Protein AF-A0A523EII5-F1 (afdb_monomer)

Radius of gyration: 17.33 Å; Cα contacts (8 Å, |Δi|>4): 220; chains: 1; bounding box: 35×45×47 Å

Solvent-accessible surface area (backbone atoms only — not comparable to full-atom values): 9148 Å² total; per-residue (Å²): 135,82,84,78,85,51,76,56,83,79,86,85,79,90,80,89,83,83,86,86,86,92,75,97,69,89,74,74,74,78,76,78,75,75,83,75,69,91,89,68,58,39,41,38,54,48,78,38,59,40,43,47,56,41,78,89,35,90,86,61,24,44,53,29,74,70,14,46,54,50,12,45,48,53,30,61,73,46,64,85,56,76,72,73,46,38,38,20,32,79,47,46,22,19,46,55,29,42,43,48,36,28,63,77,66,74,47,72,70,48,69,44,78,52,65,66,60,46,48,50,57,62,70,67,50,56,70,57,35,23,35,38,36,24,37,39,90,73,49,41,59,51,49,39,43,74,68,73,47,84,131

Secondary structure (DSSP, 8-state):
-------B------------------------PPPPPTT--PPEEEEEE---B-SS-SSS--B-HHHHHHHHHHHHHTTTS---EEEE-SSHHHHHHHHHHHHHHT--EEE---HHHHHHHHHTSPTT-EEEEEE-TTHHHHHHHHTT---

Nearest PDB structures (foldseek):
  4ij6-assembly1_B  TM=8.678E-01  e=2.709E-07  Hydrogenobacter thermophilus TK-6
  5ggc-assembly1_A  TM=8.233E-01  e=5.315E-06  Mycolicibacterium smegmatis MC2 155
  4pza-assembly1_A  TM=8.013E-01  e=2.777E-05  Mycobacterium tuberculosis H37Rv
  6s2q-assembly2_C  TM=8.462E-01  e=1.190E-04  Mycobacterium tuberculosis H37Rv
  4pz9-assembly1_A  TM=7.800E-01  e=6.562E-05  Mycobacterium tuberculosis H37Rv

Mean predicted aligned error: 11.26 Å

Foldseek 3Di:
DDQDEDEDDDDDDDDDDDDDDDDDDDDDPPDPDDPDDPPRQYEYEAEAEFFAFDPPDVPFTAHDPVSLVQLLVVLVVCVVPPADAAEEAPGRRQCSSCVNNCVSNVHDYHHDHDLVVVLVVSVPDDRNHYYYYYYHPVSSQVSQVSSPHHD

Structure (mmCIF, N/CA/C/O backbone):
data_AF-A0A523EII5-F1
#
_entry.id   AF-A0A523EII5-F1
#
loop_
_atom_site.group_PDB
_atom_site.id
_atom_site.type_symbol
_atom_site.label_atom_id
_atom_site.label_alt_id
_atom_site.label_comp_id
_atom_site.label_asym_id
_atom_site.label_entity_id
_atom_site.label_seq_id
_atom_site.pdbx_PDB_ins_code
_atom_site.Cartn_x
_atom_site.Cartn_y
_atom_site.Cartn_z
_atom_site.occupancy
_atom_site.B_iso_or_equiv
_atom_site.auth_seq_id
_atom_site.auth_comp_id
_atom_site.auth_asym_id
_atom_site.auth_atom_id
_atom_site.pdbx_PDB_model_num
ATOM 1 N N . MET A 1 1 ? -9.433 13.102 24.936 1.00 33.16 1 MET A N 1
ATOM 2 C CA . MET A 1 1 ? -9.020 11.682 24.984 1.00 33.16 1 MET A CA 1
ATOM 3 C C . MET A 1 1 ? -8.215 11.432 23.720 1.00 33.16 1 MET A C 1
ATOM 5 O O . MET A 1 1 ? -8.784 11.549 22.647 1.00 33.16 1 MET A O 1
ATOM 9 N N . LEU A 1 2 ? -6.896 11.257 23.825 1.00 27.28 2 LEU A N 1
ATOM 10 C CA . LEU A 1 2 ? -6.026 11.023 22.665 1.00 27.28 2 LEU A CA 1
ATOM 11 C C . LEU A 1 2 ? -6.133 9.542 22.263 1.00 27.28 2 LEU A C 1
ATOM 13 O O . LEU A 1 2 ? -6.004 8.694 23.151 1.00 27.28 2 LEU A O 1
ATOM 17 N N . PRO A 1 3 ? -6.406 9.208 20.990 1.00 31.42 3 PRO A N 1
ATOM 18 C CA . PRO A 1 3 ? -6.447 7.820 20.551 1.00 31.42 3 PRO A CA 1
ATOM 19 C C . PRO A 1 3 ? -5.061 7.185 20.718 1.00 31.42 3 PRO A C 1
ATOM 21 O O . PRO A 1 3 ? -4.037 7.766 20.362 1.00 31.42 3 PRO A O 1
ATOM 24 N N . VAL A 1 4 ? -5.023 5.997 21.321 1.00 38.12 4 VAL A N 1
ATOM 25 C CA . VAL A 1 4 ? -3.792 5.231 21.536 1.00 38.12 4 VAL A CA 1
ATOM 26 C C . VAL A 1 4 ? -3.421 4.556 20.214 1.00 38.12 4 VAL A C 1
ATOM 28 O O . VAL A 1 4 ? -4.027 3.559 19.829 1.00 38.12 4 VAL A O 1
ATOM 31 N N . PHE A 1 5 ? -2.428 5.098 19.512 1.00 38.00 5 PHE A N 1
ATOM 32 C CA . PHE A 1 5 ? -1.887 4.509 18.288 1.00 38.00 5 PHE A CA 1
ATOM 33 C C . PHE A 1 5 ? -0.998 3.309 18.639 1.00 38.00 5 PHE A C 1
ATOM 35 O O . PHE A 1 5 ? 0.034 3.457 19.291 1.00 38.00 5 PHE A O 1
ATOM 42 N N . ARG A 1 6 ? -1.387 2.098 18.225 1.00 41.88 6 ARG A N 1
ATOM 43 C CA . ARG A 1 6 ? -0.510 0.915 18.252 1.00 41.88 6 ARG A CA 1
ATOM 44 C C . ARG A 1 6 ? -0.376 0.395 16.827 1.00 41.88 6 ARG A C 1
ATOM 46 O O . ARG A 1 6 ? -1.302 -0.224 16.315 1.00 41.88 6 ARG A O 1
ATOM 53 N N . VAL A 1 7 ? 0.765 0.666 16.200 1.00 40.03 7 VAL A N 1
ATOM 54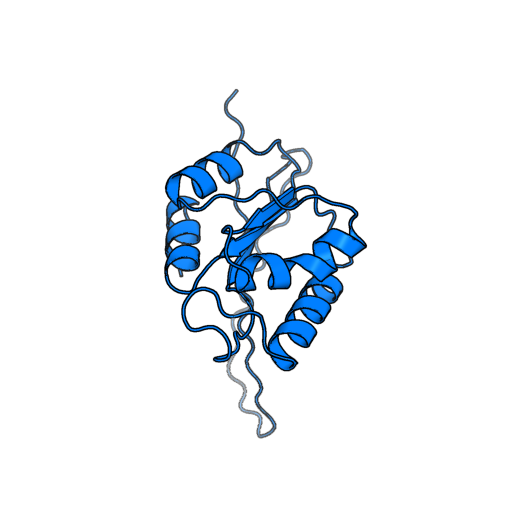 C CA . VAL A 1 7 ? 1.112 0.173 14.862 1.00 40.03 7 VAL A CA 1
ATOM 55 C C . VAL A 1 7 ? 1.623 -1.262 15.007 1.00 40.03 7 VAL A C 1
ATOM 57 O O . VAL A 1 7 ? 2.639 -1.498 15.660 1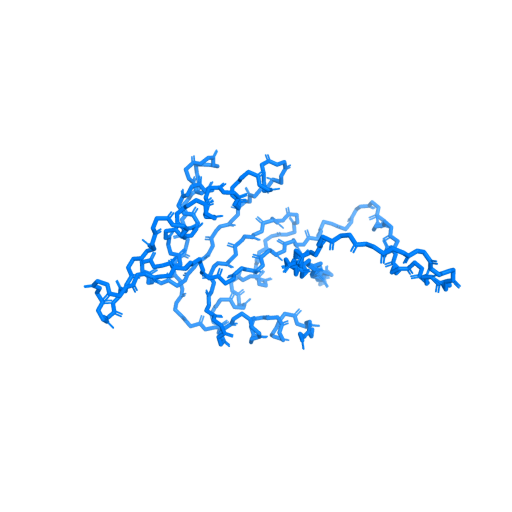.00 40.03 7 VAL A O 1
ATOM 60 N N . ARG A 1 8 ? 0.908 -2.246 14.448 1.00 44.81 8 ARG A N 1
ATOM 61 C CA . ARG A 1 8 ? 1.395 -3.636 14.364 1.00 44.81 8 ARG A CA 1
ATOM 62 C C . ARG A 1 8 ? 2.189 -3.794 13.070 1.00 44.81 8 ARG A C 1
ATOM 64 O O . ARG A 1 8 ? 1.656 -3.544 11.995 1.00 44.81 8 ARG A O 1
ATOM 71 N N . PHE A 1 9 ? 3.450 -4.201 13.188 1.00 37.31 9 PHE A N 1
ATOM 72 C CA . PHE A 1 9 ? 4.364 -4.366 12.063 1.00 37.31 9 PHE A CA 1
ATOM 73 C C . PHE A 1 9 ? 4.519 -5.854 11.724 1.00 37.31 9 PHE A C 1
ATOM 75 O O . PHE A 1 9 ? 4.937 -6.635 12.577 1.00 37.31 9 PHE A O 1
ATOM 82 N N . ALA A 1 10 ? 4.177 -6.259 10.499 1.00 37.31 10 ALA A N 1
ATOM 83 C CA . ALA A 1 10 ? 4.427 -7.608 9.988 1.00 37.31 10 ALA A CA 1
ATOM 84 C C . ALA A 1 10 ? 5.457 -7.528 8.852 1.00 37.31 10 ALA A C 1
ATOM 86 O O . ALA A 1 10 ? 5.123 -7.214 7.710 1.00 37.31 10 ALA A O 1
ATOM 87 N N . LEU A 1 11 ? 6.729 -7.782 9.175 1.00 30.58 11 LEU A N 1
ATOM 88 C CA . LEU A 1 11 ? 7.817 -7.846 8.200 1.00 30.58 11 LEU A CA 1
ATOM 89 C C . LEU A 1 11 ? 7.854 -9.261 7.589 1.00 30.58 11 LEU A C 1
ATOM 91 O O . LEU A 1 11 ? 8.328 -10.207 8.215 1.00 30.58 11 LEU A O 1
ATOM 95 N N . LEU A 1 12 ? 7.327 -9.424 6.374 1.00 37.03 12 LEU A N 1
ATOM 96 C CA . LEU A 1 12 ? 7.325 -10.705 5.654 1.00 37.03 12 LEU A CA 1
ATOM 97 C C . LEU A 1 12 ? 8.634 -10.878 4.864 1.00 37.03 12 LEU A C 1
ATOM 99 O O . LEU A 1 12 ? 8.758 -10.452 3.716 1.00 37.03 12 LEU A O 1
ATOM 103 N N . LEU A 1 13 ? 9.629 -11.507 5.494 1.00 35.62 13 LEU A N 1
ATOM 104 C CA . LEU A 1 13 ? 10.844 -12.001 4.836 1.00 35.62 13 LEU A CA 1
ATOM 105 C C . LEU A 1 13 ? 10.550 -13.340 4.146 1.00 35.62 13 LEU A C 1
ATOM 107 O O . LEU A 1 13 ? 10.258 -14.340 4.798 1.00 35.62 13 LEU A O 1
ATOM 111 N N . ALA A 1 14 ? 10.653 -13.372 2.818 1.00 38.66 14 ALA A N 1
ATOM 112 C CA . ALA A 1 14 ? 10.630 -14.608 2.047 1.00 38.66 14 ALA A CA 1
ATOM 113 C C . ALA A 1 14 ? 12.023 -15.256 2.074 1.00 38.66 14 ALA A C 1
ATOM 115 O O . ALA A 1 14 ? 12.947 -14.758 1.433 1.00 38.66 14 ALA A O 1
ATOM 116 N N . ALA A 1 15 ? 12.171 -16.373 2.788 1.00 35.91 15 ALA A N 1
ATOM 117 C CA . ALA A 1 15 ? 13.361 -17.215 2.720 1.00 35.91 15 ALA A CA 1
ATOM 118 C C . ALA A 1 15 ? 12.973 -18.626 2.261 1.00 35.91 15 ALA A C 1
ATOM 120 O O . ALA A 1 15 ? 12.277 -19.364 2.952 1.00 35.91 15 ALA A O 1
ATOM 121 N N . LEU A 1 16 ? 13.422 -18.968 1.054 1.00 51.22 16 LEU A N 1
ATOM 122 C CA . LEU A 1 16 ? 13.398 -20.307 0.482 1.00 51.22 16 LEU A CA 1
ATOM 123 C C . LEU A 1 16 ? 14.702 -21.010 0.880 1.00 51.22 16 LEU A C 1
ATOM 125 O O . LEU A 1 16 ? 15.760 -20.595 0.411 1.00 51.22 16 LEU A O 1
ATOM 129 N N . THR A 1 17 ? 14.648 -22.085 1.666 1.00 36.53 17 THR A N 1
ATOM 130 C CA . THR A 1 17 ? 15.760 -23.048 1.759 1.00 36.53 17 THR A CA 1
ATOM 131 C C . THR A 1 17 ? 15.249 -24.484 1.867 1.00 36.53 17 THR A C 1
ATOM 133 O O . THR A 1 17 ? 14.346 -24.803 2.637 1.00 36.53 17 THR A O 1
ATOM 136 N N . LEU A 1 18 ? 15.838 -25.349 1.038 1.00 42.25 18 LEU A N 1
ATOM 137 C CA . LEU A 1 18 ? 15.606 -26.787 0.973 1.00 42.25 18 LEU A CA 1
ATOM 138 C C . LEU A 1 18 ? 16.668 -27.507 1.827 1.00 42.25 18 LEU A C 1
ATOM 140 O O . LEU A 1 18 ? 17.856 -27.305 1.608 1.00 42.25 18 LEU A O 1
ATOM 144 N N . ALA A 1 19 ? 16.188 -28.366 2.732 1.00 41.12 19 ALA A N 1
ATOM 145 C CA . ALA A 1 19 ? 16.801 -29.568 3.316 1.00 41.12 19 ALA A CA 1
ATOM 146 C C . ALA A 1 19 ? 18.168 -29.508 4.046 1.00 41.12 19 ALA A C 1
ATOM 148 O O . ALA A 1 19 ? 19.211 -29.266 3.451 1.00 41.12 19 ALA A O 1
ATOM 149 N N . GLY A 1 20 ? 18.161 -30.008 5.294 1.00 39.16 20 GLY A N 1
ATOM 150 C CA . GLY A 1 20 ? 19.200 -30.940 5.754 1.00 39.16 20 GLY A CA 1
ATOM 151 C C . GLY A 1 20 ? 19.794 -30.716 7.148 1.00 39.16 20 GLY A C 1
ATOM 152 O O . GLY A 1 20 ? 20.631 -29.848 7.336 1.00 39.16 20 GLY A O 1
ATOM 153 N N . THR A 1 21 ? 19.483 -31.654 8.051 1.00 38.81 21 THR A N 1
ATOM 154 C CA . THR A 1 21 ? 20.173 -32.028 9.307 1.00 38.81 21 THR A CA 1
ATOM 155 C C . THR A 1 21 ? 19.887 -31.225 10.583 1.00 38.81 21 THR A C 1
ATOM 157 O O . THR A 1 21 ? 20.088 -30.022 10.690 1.00 38.81 21 THR A O 1
ATOM 160 N N . ALA A 1 22 ? 19.391 -31.975 11.570 1.00 46.16 22 ALA A N 1
ATOM 161 C CA . ALA A 1 22 ? 19.024 -31.544 12.904 1.00 46.16 22 ALA A CA 1
ATOM 162 C C . ALA A 1 22 ? 20.261 -31.360 13.790 1.00 46.16 22 ALA A C 1
ATOM 164 O O . ALA A 1 22 ? 21.015 -32.310 13.988 1.00 46.16 22 ALA A O 1
ATOM 165 N N . LEU A 1 23 ? 20.395 -30.185 14.403 1.00 42.25 23 LEU A N 1
ATOM 166 C CA . LEU A 1 23 ? 21.080 -30.021 15.681 1.00 42.25 23 LEU A CA 1
ATOM 167 C C . LEU A 1 23 ? 20.204 -29.154 16.589 1.00 42.25 23 LEU A C 1
ATOM 169 O O . LEU A 1 23 ? 19.823 -28.038 16.248 1.00 42.25 23 LEU A O 1
ATOM 173 N N . SER A 1 24 ? 19.869 -29.730 17.739 1.00 50.31 24 SER A N 1
ATOM 174 C CA . SER A 1 24 ? 19.112 -29.123 18.824 1.00 50.31 24 SER A CA 1
ATOM 175 C C . SER A 1 24 ? 19.843 -27.892 19.364 1.00 50.31 24 SER A C 1
ATOM 177 O O . SER A 1 24 ? 20.846 -28.015 20.062 1.00 50.31 24 SER A O 1
ATOM 179 N N . GLY A 1 25 ? 19.311 -26.711 19.067 1.00 37.59 25 GLY A N 1
ATOM 180 C CA . GLY A 1 25 ? 19.620 -25.451 19.733 1.00 37.59 25 GLY A CA 1
ATOM 181 C C . GLY A 1 25 ? 18.298 -24.749 20.004 1.00 37.59 25 GLY A C 1
ATOM 182 O O . GLY A 1 25 ? 17.505 -24.565 19.085 1.00 37.59 25 GLY A O 1
ATOM 183 N N . ALA A 1 26 ? 18.022 -24.441 21.270 1.00 41.81 26 ALA A N 1
ATOM 184 C CA . ALA A 1 26 ? 16.782 -23.822 21.711 1.00 41.81 26 ALA A CA 1
ATOM 185 C C . ALA A 1 26 ? 16.521 -22.514 20.943 1.00 41.81 26 ALA A C 1
ATOM 187 O O . ALA A 1 26 ? 17.149 -21.489 21.201 1.00 41.81 26 ALA A O 1
ATOM 188 N N . VAL A 1 27 ? 15.583 -22.561 19.997 1.00 40.78 27 VAL A N 1
ATOM 189 C CA . VAL A 1 27 ? 14.970 -21.369 19.418 1.00 40.78 27 VAL A CA 1
ATOM 190 C C . VAL A 1 27 ? 14.109 -20.773 20.523 1.00 40.78 27 VAL A C 1
ATOM 192 O O . VAL A 1 27 ? 13.080 -21.337 20.894 1.00 40.78 27 VAL A O 1
ATOM 195 N N . ALA A 1 28 ? 14.566 -19.660 21.094 1.00 39.47 28 ALA A N 1
ATOM 196 C CA . ALA A 1 28 ? 13.709 -18.809 21.903 1.00 39.47 28 ALA A CA 1
ATOM 197 C C . ALA A 1 28 ? 12.464 -18.478 21.060 1.00 39.47 28 ALA A C 1
ATOM 199 O O . ALA A 1 28 ? 12.631 -18.065 19.908 1.00 39.47 28 ALA A O 1
ATOM 200 N N . PRO A 1 29 ? 11.235 -18.685 21.566 1.00 42.38 29 PRO A N 1
ATOM 201 C CA . PRO A 1 29 ? 10.056 -18.298 20.815 1.0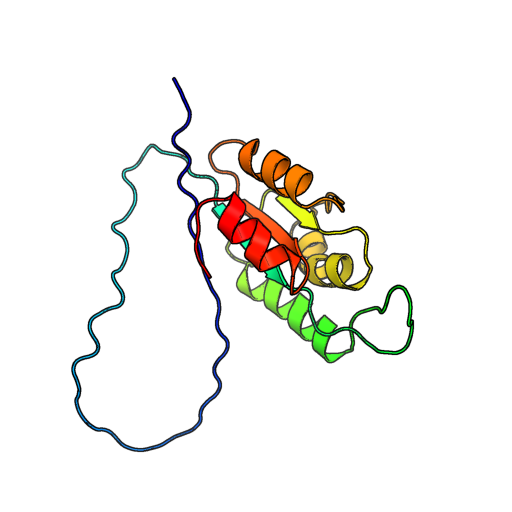0 42.38 29 PRO A CA 1
ATOM 202 C C . PRO A 1 29 ? 10.159 -16.795 20.566 1.00 42.38 29 PRO A C 1
ATOM 204 O O . PRO A 1 29 ? 10.300 -16.014 21.509 1.00 42.38 29 PRO A O 1
ATOM 207 N N . ALA A 1 30 ? 10.150 -16.399 19.291 1.00 47.00 30 ALA A N 1
ATOM 208 C CA . ALA A 1 30 ? 9.909 -15.018 18.913 1.00 47.00 30 ALA A CA 1
ATOM 209 C C . ALA A 1 30 ? 8.653 -14.588 19.673 1.00 47.00 30 ALA A C 1
ATOM 211 O O . ALA A 1 30 ? 7.607 -15.212 19.514 1.00 47.00 30 ALA A O 1
ATOM 212 N N . GLY A 1 31 ? 8.808 -13.637 20.596 1.00 36.09 31 GLY A N 1
ATOM 213 C CA . GLY A 1 31 ? 7.777 -13.296 21.564 1.00 36.09 31 GLY A CA 1
ATOM 214 C C . GLY A 1 31 ? 6.467 -12.990 20.857 1.00 36.09 31 GLY A C 1
ATOM 215 O O . GLY A 1 31 ? 6.340 -11.960 20.198 1.00 36.09 31 GLY A O 1
ATOM 216 N N . GLU A 1 32 ? 5.502 -13.893 21.000 1.00 41.56 32 GLU A N 1
ATOM 217 C CA . GLU A 1 32 ? 4.113 -13.634 20.670 1.00 41.56 32 GLU A CA 1
ATOM 218 C C . GLU A 1 32 ? 3.690 -12.447 21.542 1.00 41.56 32 GLU A C 1
ATOM 220 O O . GLU A 1 32 ? 3.592 -12.551 22.769 1.00 41.56 32 GLU A O 1
ATOM 225 N N . LEU A 1 33 ? 3.539 -11.272 20.929 1.00 44.16 33 LEU A N 1
ATOM 226 C CA . LEU A 1 33 ? 3.028 -10.101 21.629 1.00 44.16 33 LEU A CA 1
ATOM 227 C C . LEU A 1 33 ? 1.650 -10.465 22.204 1.00 44.16 33 LEU A C 1
ATOM 229 O O . LEU A 1 33 ? 0.810 -10.981 21.462 1.00 44.16 33 LEU A O 1
ATOM 233 N N . PRO A 1 34 ? 1.403 -10.203 23.500 1.00 45.06 34 PRO A N 1
ATOM 234 C CA . PRO A 1 34 ? 0.171 -10.609 24.157 1.00 45.06 34 PRO A CA 1
ATOM 235 C C . PRO A 1 34 ? -1.052 -10.065 23.406 1.00 45.06 34 PRO A C 1
ATOM 237 O O . PRO A 1 34 ? -0.995 -8.948 22.870 1.00 45.06 34 PRO A O 1
ATOM 240 N N . PRO A 1 35 ? -2.163 -10.825 23.364 1.00 51.06 35 PRO A N 1
ATOM 241 C CA . PRO A 1 35 ? -3.393 -10.361 22.743 1.00 51.06 35 PRO A CA 1
ATOM 242 C C . PRO A 1 35 ? -3.802 -9.023 23.365 1.00 51.06 35 PRO A C 1
ATOM 244 O O . PRO A 1 35 ? -3.789 -8.852 24.586 1.00 51.06 35 PRO A O 1
ATOM 247 N N . ALA A 1 36 ? -4.112 -8.047 22.510 1.00 50.91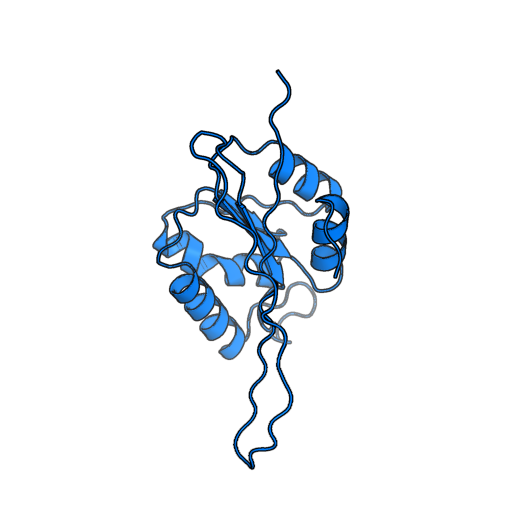 36 ALA A N 1
ATOM 248 C CA . ALA A 1 36 ? -4.553 -6.739 22.963 1.00 50.91 36 ALA A CA 1
ATOM 249 C C . ALA A 1 36 ? -5.853 -6.882 23.782 1.00 50.91 36 ALA A C 1
ATOM 251 O O . ALA A 1 36 ? -6.706 -7.699 23.424 1.00 50.91 36 ALA A O 1
ATOM 252 N N . PRO A 1 37 ? -6.018 -6.111 24.872 1.00 47.22 37 PRO A N 1
ATOM 253 C CA . PRO A 1 37 ? -7.251 -6.128 25.646 1.00 47.22 37 PRO A CA 1
ATOM 254 C C . PRO A 1 37 ? -8.445 -5.694 24.772 1.00 47.22 37 PRO A C 1
ATOM 256 O O . PRO A 1 37 ? -8.291 -4.821 23.912 1.00 47.22 37 PRO A O 1
ATOM 259 N N . PRO A 1 38 ? -9.639 -6.279 24.971 1.00 46.75 38 PRO A N 1
ATOM 260 C CA . PRO A 1 38 ? -10.828 -5.911 24.209 1.00 46.75 38 PRO A CA 1
ATOM 261 C C . PRO A 1 38 ? -11.207 -4.446 24.474 1.00 46.75 38 PRO A C 1
ATOM 263 O O . PRO A 1 38 ? -11.286 -4.023 25.626 1.00 46.75 38 PRO A O 1
ATOM 266 N N . GLY A 1 39 ? -11.443 -3.673 23.406 1.00 55.09 39 GLY A N 1
ATOM 267 C CA . GLY A 1 39 ? -11.914 -2.282 23.481 1.00 55.09 39 GLY A CA 1
ATOM 268 C C . GLY A 1 39 ? -10.926 -1.197 23.030 1.00 55.09 39 GLY A C 1
ATOM 269 O O . GLY A 1 39 ? -11.280 -0.022 23.063 1.00 55.09 39 GLY A O 1
ATOM 270 N N . THR A 1 40 ? -9.717 -1.548 22.576 1.00 56.34 40 THR A N 1
ATOM 271 C CA . THR A 1 40 ? -8.817 -0.608 21.881 1.00 56.34 40 THR A CA 1
ATOM 272 C C . THR A 1 40 ? -8.760 -0.956 20.398 1.00 56.34 40 THR A C 1
ATOM 274 O O . THR A 1 40 ? -7.959 -1.791 19.983 1.00 56.34 40 THR A O 1
ATOM 277 N N . GLU A 1 41 ? -9.635 -0.353 19.601 1.00 75.31 41 GLU A N 1
ATOM 278 C CA . GLU A 1 41 ? -9.614 -0.476 18.141 1.00 75.31 41 GLU A CA 1
ATOM 279 C C . GLU A 1 41 ? -8.295 0.128 17.613 1.00 75.31 41 GLU A C 1
ATOM 281 O O . GLU A 1 41 ? -8.095 1.341 17.627 1.00 75.31 41 GLU A O 1
ATOM 286 N N . THR A 1 42 ? -7.343 -0.715 17.210 1.00 88.31 42 THR A N 1
ATOM 287 C CA . THR A 1 42 ? -6.045 -0.282 16.667 1.00 88.31 42 THR A CA 1
ATOM 288 C C . THR A 1 42 ? -6.119 -0.107 15.154 1.00 88.31 42 THR A C 1
ATOM 290 O O . THR A 1 42 ? -6.873 -0.815 14.491 1.00 88.31 42 THR A O 1
ATOM 293 N N . VAL A 1 43 ? -5.296 0.779 14.591 1.00 94.31 43 VAL A N 1
ATOM 294 C CA . VAL A 1 43 ? -5.076 0.842 13.139 1.00 94.31 43 VAL A CA 1
ATOM 295 C C . VAL A 1 43 ? -3.996 -0.170 12.752 1.00 94.31 43 VAL A C 1
ATOM 297 O O . VAL A 1 43 ? -2.900 -0.161 13.313 1.00 94.31 43 VAL A O 1
ATOM 300 N N . THR A 1 44 ? -4.294 -1.040 11.788 1.00 96.06 44 THR A N 1
ATOM 301 C CA . THR A 1 44 ? -3.334 -2.005 11.228 1.00 96.06 44 THR A CA 1
ATOM 302 C C . THR A 1 44 ? -2.853 -1.513 9.868 1.00 96.06 44 THR A C 1
ATOM 304 O O . THR A 1 44 ? -3.664 -1.150 9.019 1.00 96.06 44 THR A O 1
ATOM 307 N N . ILE A 1 45 ? -1.538 -1.495 9.642 1.00 97.62 45 ILE A N 1
ATOM 308 C CA . ILE A 1 45 ? -0.942 -0.982 8.403 1.00 97.62 45 ILE A CA 1
ATOM 309 C C . ILE 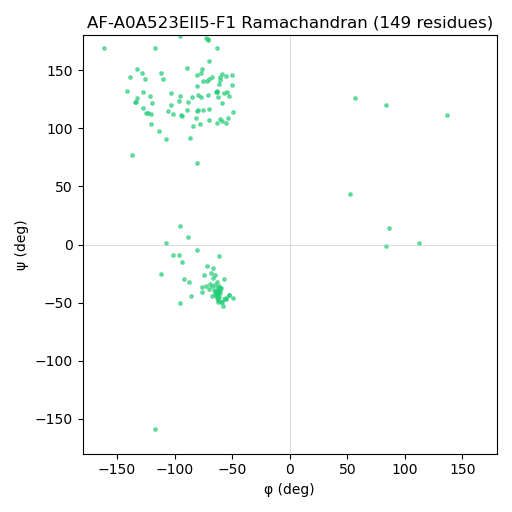A 1 45 ? -0.002 -2.038 7.821 1.00 97.62 45 ILE A C 1
ATOM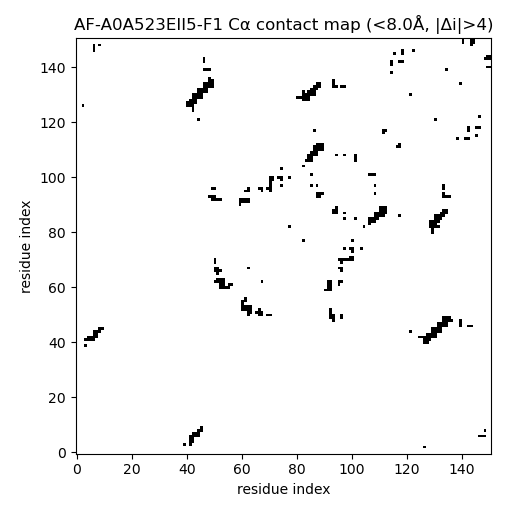 311 O O . ILE A 1 45 ? 1.017 -2.376 8.418 1.00 97.62 45 ILE A O 1
ATOM 315 N N . PHE A 1 46 ? -0.318 -2.517 6.622 1.00 98.06 46 PHE A N 1
ATOM 316 C CA . PHE A 1 46 ? 0.556 -3.364 5.820 1.00 98.06 46 PHE A CA 1
ATOM 317 C C . PHE A 1 46 ? 1.360 -2.494 4.854 1.00 98.06 46 PHE A C 1
ATOM 319 O O . PHE A 1 46 ? 0.818 -1.942 3.896 1.00 98.06 46 PHE A O 1
ATOM 326 N N . LEU A 1 47 ? 2.666 -2.377 5.085 1.00 98.00 47 LEU A N 1
ATOM 327 C CA . LEU A 1 47 ? 3.571 -1.696 4.164 1.00 98.00 47 LEU A C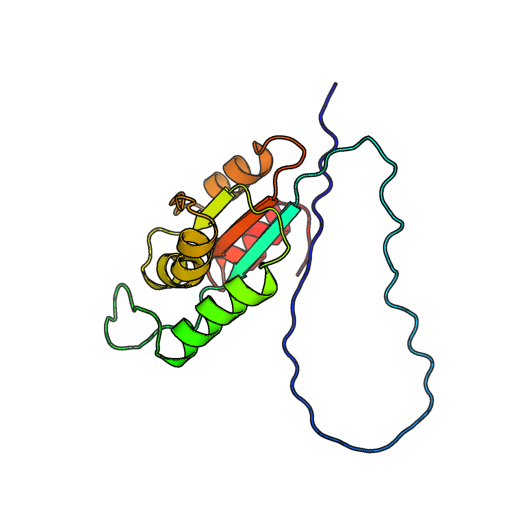A 1
ATOM 328 C C . LEU A 1 47 ? 4.233 -2.717 3.246 1.00 98.00 47 LEU A C 1
ATOM 330 O O . LEU A 1 47 ? 4.894 -3.646 3.708 1.00 98.00 47 LEU A O 1
ATOM 334 N N . VAL A 1 48 ? 4.082 -2.531 1.938 1.00 97.69 48 VAL A N 1
ATOM 335 C CA . VAL A 1 48 ? 4.682 -3.409 0.933 1.00 97.69 48 VAL A CA 1
ATOM 336 C C . VAL A 1 48 ? 5.519 -2.603 -0.044 1.00 97.69 48 VAL A C 1
ATOM 338 O O . VAL A 1 48 ? 5.166 -1.499 -0.455 1.00 97.69 48 VAL A O 1
ATOM 341 N N . ARG A 1 49 ? 6.647 -3.165 -0.465 1.00 97.56 49 ARG A N 1
ATOM 342 C CA . ARG A 1 49 ? 7.364 -2.662 -1.637 1.00 97.56 49 ARG A CA 1
ATOM 343 C C . ARG A 1 49 ? 6.635 -3.132 -2.898 1.00 97.56 49 ARG A C 1
ATOM 345 O O . ARG A 1 49 ? 6.104 -4.239 -2.923 1.00 97.56 49 ARG A O 1
ATOM 352 N N . HIS A 1 50 ? 6.659 -2.324 -3.958 1.00 97.88 50 HIS A N 1
ATOM 353 C CA . HIS A 1 50 ? 6.174 -2.746 -5.272 1.00 97.88 50 HIS A CA 1
ATOM 354 C C . HIS A 1 50 ? 6.779 -4.094 -5.716 1.00 97.88 50 HIS A C 1
ATOM 356 O O . HIS A 1 50 ? 7.960 -4.373 -5.483 1.00 97.88 50 HIS A O 1
ATOM 362 N N . ALA A 1 51 ? 5.994 -4.885 -6.442 1.00 97.56 51 ALA A N 1
ATOM 363 C CA . ALA A 1 51 ? 6.464 -6.104 -7.085 1.00 97.56 51 ALA A CA 1
ATOM 364 C C . ALA A 1 51 ? 7.387 -5.802 -8.287 1.00 97.56 51 ALA A C 1
ATOM 366 O O . ALA A 1 51 ? 7.652 -4.659 -8.661 1.00 97.56 51 ALA A O 1
ATOM 367 N N . GLU A 1 52 ? 7.929 -6.834 -8.908 1.00 97.81 52 GLU A N 1
ATOM 368 C CA . GLU A 1 52 ? 9.074 -6.763 -9.808 1.00 97.81 52 GLU A CA 1
ATOM 369 C C . GLU A 1 52 ? 8.680 -6.065 -11.095 1.00 97.81 52 GLU A C 1
ATOM 371 O O . GLU A 1 52 ? 7.851 -6.551 -11.869 1.00 97.81 52 GLU A O 1
ATOM 376 N N . LYS A 1 53 ? 9.327 -4.926 -11.322 1.00 95.81 53 LYS A N 1
ATOM 377 C CA . LYS A 1 53 ? 9.114 -4.060 -12.474 1.00 95.81 53 LYS A CA 1
ATOM 378 C C . LYS A 1 53 ? 9.861 -4.571 -13.706 1.00 95.81 53 LYS A C 1
ATOM 380 O O . LYS A 1 53 ? 10.961 -5.114 -13.595 1.00 95.81 53 LYS A O 1
ATOM 385 N N . SER A 1 54 ? 9.269 -4.359 -14.871 1.00 95.19 54 SER A N 1
ATOM 386 C CA . SER A 1 54 ? 9.886 -4.597 -16.169 1.00 95.19 54 SER A CA 1
ATOM 387 C C . SER A 1 54 ? 10.958 -3.543 -16.480 1.00 95.19 54 SER A C 1
ATOM 389 O O . SER A 1 54 ? 11.205 -2.610 -15.703 1.00 95.19 54 SER A O 1
ATOM 391 N N . LYS A 1 55 ? 11.618 -3.709 -17.626 1.00 93.19 55 LYS A N 1
ATOM 392 C CA . LYS A 1 55 ? 12.540 -2.733 -18.222 1.00 93.19 55 LYS A CA 1
ATOM 393 C C . LYS A 1 55 ? 11.955 -2.052 -19.469 1.00 93.19 55 LYS A C 1
ATOM 395 O O . LYS A 1 55 ? 12.634 -1.217 -20.049 1.00 93.19 55 LYS A O 1
ATOM 400 N N . ASP A 1 56 ? 10.715 -2.381 -19.840 1.00 87.50 56 ASP A N 1
ATOM 401 C CA . ASP A 1 56 ? 10.076 -1.937 -21.093 1.00 87.50 56 ASP A CA 1
ATOM 402 C C . ASP A 1 56 ? 9.816 -0.423 -21.152 1.00 87.50 56 ASP A C 1
ATOM 404 O O . ASP A 1 56 ? 9.809 0.161 -22.230 1.00 87.50 56 ASP A O 1
ATOM 408 N N . ASP A 1 57 ? 9.612 0.221 -19.998 1.00 89.38 57 ASP A N 1
ATOM 409 C CA . ASP A 1 57 ? 9.442 1.672 -19.882 1.00 89.38 57 ASP A CA 1
ATOM 410 C C . ASP A 1 57 ? 10.483 2.212 -18.882 1.00 89.38 57 ASP A C 1
ATOM 412 O O . ASP A 1 57 ? 10.432 1.874 -17.695 1.00 89.38 57 ASP A O 1
ATOM 416 N N . PRO A 1 58 ? 11.460 3.020 -19.331 1.00 87.56 58 PRO A N 1
ATOM 417 C CA . PRO A 1 58 ? 12.529 3.516 -18.470 1.00 87.56 58 PRO A CA 1
ATOM 418 C C . PRO A 1 58 ? 12.059 4.581 -17.471 1.00 87.56 58 PRO A C 1
ATOM 420 O O . PRO A 1 58 ? 12.762 4.830 -16.491 1.00 87.56 58 PRO A O 1
ATOM 423 N N . ARG A 1 59 ? 10.899 5.213 -17.696 1.00 91.12 59 ARG A N 1
ATOM 424 C CA . ARG A 1 59 ? 10.370 6.284 -16.838 1.00 91.12 59 ARG A CA 1
ATOM 425 C C . ARG A 1 59 ? 9.399 5.735 -15.806 1.00 91.12 59 ARG A C 1
ATOM 427 O O . ARG A 1 59 ? 9.557 5.998 -14.616 1.00 91.12 59 ARG A O 1
ATOM 434 N N . ASP A 1 60 ? 8.426 4.947 -16.251 1.00 94.50 60 ASP A N 1
ATOM 435 C CA . ASP A 1 60 ? 7.440 4.330 -15.366 1.00 94.50 60 ASP A CA 1
ATOM 436 C C . ASP A 1 60 ? 7.189 2.866 -15.753 1.00 94.50 60 ASP A C 1
ATOM 438 O O . ASP A 1 60 ? 6.186 2.540 -16.400 1.00 94.50 60 ASP A O 1
ATOM 442 N N . PRO A 1 61 ? 8.128 1.969 -15.396 1.00 96.19 61 PRO A N 1
ATOM 443 C CA . PRO A 1 61 ? 8.053 0.567 -15.770 1.00 96.19 61 PRO A CA 1
ATOM 444 C C . PRO A 1 61 ? 6.839 -0.114 -15.128 1.00 96.19 61 PRO A C 1
ATOM 446 O O . PRO A 1 61 ? 6.665 -0.024 -13.905 1.00 96.19 61 PRO A O 1
ATOM 449 N N . PRO A 1 62 ? 6.035 -0.860 -15.910 1.00 97.56 62 PRO A N 1
ATOM 450 C CA . PRO A 1 62 ? 4.991 -1.718 -15.363 1.00 97.56 62 PRO A CA 1
ATOM 451 C C . PRO A 1 62 ? 5.605 -2.935 -14.656 1.00 97.56 62 PRO A C 1
ATOM 453 O O . PRO A 1 62 ? 6.817 -3.148 -14.687 1.00 97.56 62 PRO A O 1
ATOM 456 N N . LEU A 1 63 ? 4.778 -3.774 -14.041 1.00 98.12 63 LEU A N 1
ATOM 457 C CA . LEU A 1 63 ? 5.193 -5.064 -13.498 1.00 98.12 63 LEU A CA 1
ATOM 458 C C . LEU A 1 63 ? 5.524 -6.072 -14.606 1.00 98.12 63 LEU A C 1
ATOM 460 O O . LEU A 1 63 ? 4.834 -6.170 -15.624 1.00 98.12 63 LEU A O 1
ATOM 464 N N . THR A 1 64 ? 6.553 -6.880 -14.358 1.00 98.38 64 THR A N 1
ATOM 465 C CA . THR A 1 64 ? 6.827 -8.120 -15.103 1.00 98.38 64 THR A CA 1
ATOM 466 C C . THR A 1 64 ? 5.695 -9.135 -14.919 1.00 98.38 64 THR A C 1
ATOM 468 O O . THR A 1 64 ? 4.858 -8.992 -14.029 1.00 98.38 64 THR A O 1
ATOM 471 N N . ALA A 1 65 ? 5.696 -10.217 -15.705 1.00 97.94 65 ALA A N 1
ATOM 472 C CA . ALA A 1 65 ? 4.774 -11.336 -15.490 1.00 97.94 65 ALA A CA 1
ATOM 473 C C . ALA A 1 65 ? 4.877 -11.915 -14.064 1.00 97.94 65 ALA A C 1
ATOM 475 O O . ALA A 1 65 ? 3.860 -12.064 -13.394 1.00 97.94 65 ALA A O 1
ATOM 476 N N . GLY A 1 66 ? 6.097 -12.142 -13.563 1.00 98.38 66 GLY A N 1
ATOM 477 C CA . GLY A 1 66 ? 6.309 -12.594 -12.182 1.00 98.38 66 GLY A CA 1
ATOM 478 C C . GLY A 1 66 ? 5.877 -11.559 -11.136 1.00 98.38 66 GLY A C 1
ATOM 479 O O . GLY A 1 66 ? 5.337 -11.919 -10.095 1.00 98.38 66 GLY A O 1
ATOM 480 N N . GLY A 1 67 ? 6.053 -10.264 -11.422 1.00 98.31 67 GLY A N 1
ATOM 481 C CA . GLY A 1 67 ? 5.554 -9.185 -10.568 1.00 98.31 67 GLY A CA 1
ATOM 482 C C . GLY A 1 67 ? 4.027 -9.193 -10.450 1.00 98.31 67 GLY A C 1
ATOM 483 O O . GLY A 1 67 ? 3.503 -9.031 -9.352 1.00 98.31 67 GLY A O 1
ATOM 484 N N . ARG A 1 68 ? 3.311 -9.450 -11.553 1.00 98.69 68 ARG A N 1
ATOM 485 C CA . ARG A 1 68 ? 1.844 -9.593 -11.547 1.00 98.69 68 ARG A CA 1
ATOM 486 C C . ARG A 1 68 ? 1.382 -10.808 -10.740 1.00 98.69 68 ARG A C 1
ATOM 488 O O . ARG A 1 68 ? 0.500 -10.657 -9.907 1.00 98.69 68 ARG A O 1
ATOM 495 N N . GLN A 1 69 ? 2.041 -11.958 -10.890 1.00 98.56 69 GLN A N 1
ATOM 496 C CA . GLN A 1 69 ? 1.749 -13.146 -10.070 1.00 98.56 69 GLN A CA 1
ATOM 497 C C . GLN A 1 69 ? 1.961 -12.884 -8.572 1.00 98.56 69 GLN A C 1
ATOM 499 O O . GLN A 1 69 ? 1.192 -13.346 -7.734 1.00 98.56 69 GLN A O 1
ATOM 504 N N . ARG A 1 70 ? 2.986 -12.105 -8.200 1.00 98.50 70 ARG A N 1
ATOM 505 C CA . ARG A 1 70 ? 3.176 -11.701 -6.798 1.00 98.50 70 ARG A CA 1
ATOM 506 C C . ARG A 1 70 ? 2.122 -10.718 -6.305 1.00 98.50 70 ARG A C 1
ATOM 508 O O . ARG A 1 70 ? 1.743 -10.806 -5.144 1.00 98.50 70 ARG A O 1
ATOM 515 N N . ALA A 1 71 ? 1.630 -9.825 -7.160 1.00 98.62 71 ALA A N 1
ATOM 516 C CA . ALA A 1 71 ? 0.505 -8.954 -6.825 1.00 98.62 71 ALA A CA 1
ATOM 517 C C . ALA A 1 71 ? -0.784 -9.761 -6.572 1.00 98.62 71 ALA A C 1
ATOM 519 O O . ALA A 1 71 ? -1.513 -9.480 -5.624 1.00 98.62 71 ALA A O 1
ATOM 520 N N . GLU A 1 72 ? -1.037 -10.802 -7.369 1.00 98.69 72 GLU A N 1
ATOM 521 C CA . GLU A 1 72 ? -2.143 -11.745 -7.141 1.00 98.69 72 GLU A CA 1
ATOM 522 C C . GLU A 1 72 ? -1.969 -12.482 -5.810 1.00 98.69 72 GLU A C 1
ATOM 524 O O . GLU A 1 72 ? -2.872 -12.479 -4.976 1.00 98.69 72 GLU A O 1
ATOM 529 N N . ARG A 1 73 ? -0.769 -13.008 -5.544 1.00 98.44 73 ARG A N 1
ATOM 530 C CA . ARG A 1 73 ? -0.460 -13.670 -4.272 1.00 98.44 73 ARG A CA 1
ATOM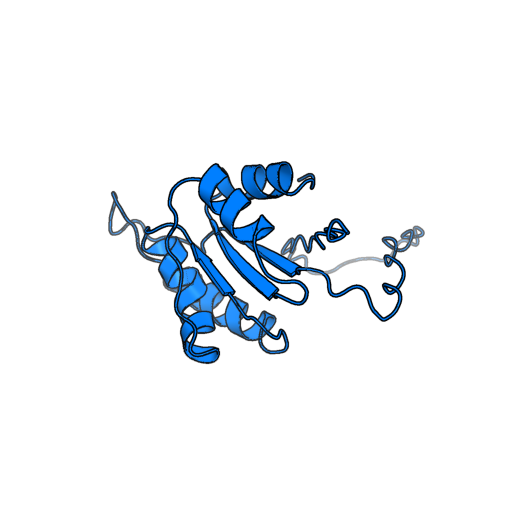 531 C C . ARG A 1 73 ? -0.593 -12.744 -3.064 1.00 98.44 73 ARG A C 1
ATOM 533 O O . ARG A 1 73 ? -1.018 -13.191 -2.007 1.00 98.44 73 ARG A O 1
ATOM 540 N N . LEU A 1 74 ? -0.257 -11.462 -3.194 1.00 98.31 74 LEU A N 1
ATOM 541 C CA . LEU A 1 74 ? -0.498 -10.484 -2.133 1.00 98.31 74 LEU A CA 1
ATOM 542 C C . LEU A 1 74 ? -1.997 -10.374 -1.813 1.00 98.31 74 LEU A C 1
ATOM 544 O O . LEU A 1 74 ? -2.368 -10.327 -0.642 1.00 98.31 74 LEU A O 1
ATOM 548 N N . ALA A 1 75 ? -2.855 -10.368 -2.835 1.00 97.94 75 ALA A N 1
ATOM 549 C CA . ALA A 1 75 ? -4.300 -10.352 -2.636 1.00 97.94 75 ALA A CA 1
ATOM 550 C C . ALA A 1 75 ? -4.809 -11.644 -1.973 1.00 97.94 75 ALA A C 1
ATOM 552 O O . ALA A 1 75 ? -5.661 -11.567 -1.089 1.00 97.94 75 ALA A O 1
ATOM 553 N N . GLU A 1 76 ? -4.258 -12.805 -2.343 1.00 97.38 76 GLU A N 1
ATOM 554 C CA . GLU A 1 76 ? -4.543 -14.095 -1.692 1.00 97.38 76 GLU A CA 1
ATOM 555 C C . GLU A 1 76 ? -4.118 -14.096 -0.216 1.00 97.38 76 GLU A C 1
ATOM 557 O O . GLU A 1 76 ? -4.889 -14.497 0.652 1.00 97.38 76 GLU A O 1
ATOM 562 N N . LEU A 1 77 ? -2.910 -13.610 0.086 1.00 97.19 77 LEU A N 1
ATOM 563 C CA . LEU A 1 77 ? -2.377 -13.549 1.451 1.00 97.19 77 LEU A CA 1
ATOM 564 C C . LEU A 1 77 ? -3.244 -12.684 2.367 1.00 97.19 77 LEU A C 1
ATOM 566 O O . LEU A 1 77 ? -3.446 -13.020 3.529 1.00 97.19 77 LEU A O 1
ATOM 570 N N . LEU A 1 78 ? -3.783 -11.587 1.835 1.00 96.94 78 LEU A N 1
ATOM 571 C CA . LEU A 1 78 ? -4.640 -10.662 2.575 1.00 96.94 78 LEU A CA 1
ATOM 572 C C . LEU A 1 78 ? -6.137 -10.965 2.386 1.00 96.94 78 LEU A C 1
ATOM 574 O O . LEU A 1 78 ? -6.980 -10.125 2.713 1.00 96.94 78 LEU A O 1
ATOM 578 N N . ALA A 1 79 ? -6.499 -12.153 1.881 1.00 93.69 79 ALA A N 1
ATOM 579 C CA . ALA A 1 79 ? -7.881 -12.528 1.559 1.00 93.69 79 ALA A CA 1
ATOM 580 C C . ALA A 1 79 ? -8.804 -12.646 2.786 1.00 93.69 79 ALA A C 1
ATOM 582 O O . ALA A 1 79 ? -10.024 -12.498 2.652 1.00 93.69 79 ALA A O 1
ATOM 583 N N . HIS A 1 80 ? -8.248 -12.819 3.983 1.00 93.00 80 HIS A N 1
ATOM 584 C CA . HIS A 1 80 ? -9.014 -12.873 5.234 1.00 93.00 80 HIS A CA 1
ATOM 585 C C . HIS A 1 80 ? -8.968 -11.570 6.042 1.00 93.00 80 HIS A C 1
ATOM 587 O O . HIS A 1 80 ? -9.745 -11.407 6.978 1.00 93.00 80 HIS A O 1
ATOM 593 N N . GLU A 1 81 ? -8.127 -10.616 5.641 1.00 94.19 81 GLU A N 1
ATOM 594 C CA . GLU A 1 81 ? -8.022 -9.316 6.298 1.00 94.19 81 GLU A CA 1
ATOM 595 C C . GLU A 1 81 ? -9.136 -8.371 5.841 1.00 94.19 81 GLU A C 1
ATOM 597 O O . GLU A 1 81 ? -9.424 -8.241 4.643 1.00 94.19 81 GLU A O 1
ATOM 602 N N . LYS A 1 82 ? -9.745 -7.652 6.789 1.00 94.38 82 LYS A N 1
ATOM 603 C CA . LYS A 1 82 ? -10.763 -6.632 6.501 1.00 94.38 82 LYS A CA 1
ATOM 604 C C . LYS A 1 82 ? -10.095 -5.327 6.067 1.00 94.38 82 LYS A C 1
ATOM 606 O O . LYS A 1 82 ? -10.108 -4.339 6.794 1.00 94.38 82 LYS A O 1
ATOM 611 N N . ILE A 1 83 ? -9.503 -5.333 4.876 1.00 97.75 83 ILE A N 1
ATOM 612 C CA . ILE A 1 83 ? -8.867 -4.144 4.303 1.00 97.75 83 ILE A CA 1
ATOM 613 C C . ILE A 1 83 ? -9.921 -3.055 4.093 1.00 97.75 83 ILE A C 1
ATOM 615 O O . ILE A 1 83 ? -10.949 -3.300 3.463 1.00 97.75 83 ILE A O 1
ATOM 619 N N . THR A 1 84 ? -9.659 -1.863 4.624 1.00 98.00 84 THR A N 1
ATOM 620 C CA . THR A 1 84 ? -10.539 -0.694 4.509 1.00 98.00 84 THR A CA 1
ATOM 621 C C . THR A 1 84 ? -9.940 0.412 3.650 1.00 98.00 84 THR A C 1
ATOM 623 O O . THR A 1 84 ? -10.696 1.171 3.054 1.00 98.00 84 THR A O 1
ATOM 626 N N . HIS A 1 85 ? -8.608 0.490 3.539 1.00 98.56 85 HIS A N 1
ATOM 627 C CA . HIS A 1 85 ? -7.930 1.549 2.788 1.00 98.56 85 HIS A CA 1
ATOM 628 C C . HIS A 1 85 ? -6.751 1.007 1.976 1.00 98.56 85 HIS A C 1
ATOM 630 O O . HIS A 1 85 ? -6.020 0.122 2.428 1.00 98.56 85 HIS A O 1
ATOM 636 N N . LEU A 1 86 ? -6.538 1.571 0.787 1.00 98.75 86 LEU A N 1
ATOM 637 C CA . LEU A 1 86 ? -5.406 1.258 -0.080 1.00 98.75 86 LEU A CA 1
ATOM 638 C C . LEU A 1 86 ? -4.687 2.545 -0.478 1.00 98.75 86 LEU A C 1
ATOM 640 O O . LEU A 1 86 ? -5.314 3.487 -0.958 1.00 98.75 86 LEU A O 1
ATOM 644 N N . PHE A 1 87 ? -3.366 2.555 -0.329 1.00 98.75 87 PHE A N 1
ATOM 645 C CA . PHE A 1 87 ? -2.510 3.687 -0.667 1.00 98.75 87 PHE A CA 1
ATOM 646 C C . PHE A 1 87 ? -1.363 3.251 -1.571 1.00 98.75 87 PHE A C 1
ATOM 648 O O . PHE A 1 87 ? -0.844 2.140 -1.474 1.00 98.75 87 PHE A O 1
ATOM 655 N N . SER A 1 88 ? -0.915 4.123 -2.460 1.00 98.50 88 SER A N 1
ATOM 656 C CA . SER A 1 88 ? 0.316 3.884 -3.217 1.00 98.50 88 SER A CA 1
ATOM 657 C C . SER A 1 88 ? 0.864 5.167 -3.816 1.00 98.50 88 SER A C 1
ATOM 659 O O . SER A 1 88 ? 0.170 6.179 -3.885 1.00 98.50 88 SER A O 1
ATOM 661 N N . THR A 1 89 ? 2.088 5.116 -4.338 1.00 98.12 89 THR A N 1
ATOM 662 C CA . THR A 1 89 ? 2.545 6.188 -5.231 1.00 98.12 89 THR A CA 1
ATOM 663 C C . THR A 1 89 ? 1.816 6.141 -6.580 1.00 98.12 89 THR A C 1
ATOM 665 O O . THR A 1 89 ? 1.361 5.065 -6.985 1.00 98.12 89 THR A O 1
ATOM 668 N N . PRO A 1 90 ? 1.760 7.252 -7.338 1.00 97.81 90 PRO A N 1
ATOM 669 C CA . PRO A 1 90 ? 1.145 7.287 -8.671 1.00 97.81 90 PRO A CA 1
ATOM 670 C C . PRO A 1 90 ? 1.790 6.375 -9.733 1.00 97.81 90 PRO A C 1
ATOM 672 O O . PRO A 1 90 ? 1.232 6.222 -10.814 1.00 97.81 90 PRO A O 1
ATOM 675 N N . LEU A 1 91 ? 2.955 5.781 -9.454 1.00 97.50 91 LEU A N 1
ATOM 676 C CA . LEU A 1 91 ? 3.732 5.000 -10.420 1.00 97.50 91 LEU A CA 1
ATOM 677 C C . LEU A 1 91 ? 3.076 3.648 -10.733 1.00 97.50 91 LEU A C 1
ATOM 679 O O . LEU A 1 91 ? 2.594 2.955 -9.828 1.00 97.50 91 LEU A O 1
ATOM 683 N N . LYS A 1 92 ? 3.121 3.223 -12.004 1.00 97.88 92 LYS A N 1
ATOM 684 C CA . LYS A 1 92 ? 2.468 1.990 -12.491 1.00 97.88 92 LYS A CA 1
ATOM 685 C C . LYS A 1 92 ? 2.778 0.783 -11.620 1.00 97.88 92 LYS A C 1
ATOM 687 O O . LYS A 1 92 ? 1.869 0.049 -11.255 1.00 97.88 92 LYS A O 1
ATOM 692 N N . ARG A 1 93 ? 4.045 0.577 -11.256 1.00 97.81 93 ARG A N 1
ATOM 693 C CA . ARG A 1 93 ? 4.462 -0.595 -10.467 1.00 97.81 93 ARG A CA 1
ATOM 694 C C . ARG A 1 93 ? 3.788 -0.681 -9.095 1.00 97.81 93 ARG A C 1
ATOM 696 O O . ARG A 1 93 ? 3.425 -1.780 -8.688 1.00 97.81 93 ARG A O 1
ATOM 703 N N . THR A 1 94 ? 3.586 0.434 -8.386 1.00 98.12 94 THR A N 1
ATOM 704 C CA . THR A 1 94 ? 2.905 0.416 -7.079 1.00 98.12 94 THR A CA 1
ATOM 705 C C . THR A 1 94 ? 1.399 0.251 -7.253 1.00 98.12 94 THR A C 1
ATOM 707 O O . THR A 1 94 ? 0.807 -0.570 -6.559 1.00 98.12 94 THR A O 1
ATOM 710 N N . GLN A 1 95 ? 0.801 0.924 -8.245 1.00 98.56 95 GLN A N 1
ATOM 711 C CA . GLN A 1 95 ? -0.621 0.762 -8.586 1.00 98.56 95 GLN A CA 1
ATOM 712 C C . GLN A 1 95 ? -0.946 -0.695 -8.959 1.00 98.56 95 GLN A C 1
ATOM 714 O O . GLN A 1 95 ? -1.857 -1.304 -8.410 1.00 98.56 95 GLN A O 1
ATOM 719 N N . GLN A 1 96 ? -0.155 -1.291 -9.851 1.00 98.62 96 GLN A N 1
ATOM 720 C CA . GLN A 1 96 ? -0.340 -2.665 -10.322 1.00 98.62 96 GLN A CA 1
ATOM 721 C C . GLN A 1 96 ? -0.060 -3.713 -9.241 1.00 98.62 96 GLN A C 1
ATOM 723 O O . GLN A 1 96 ? -0.607 -4.807 -9.317 1.00 98.62 96 GLN A O 1
ATOM 728 N N . THR A 1 97 ? 0.756 -3.389 -8.231 1.00 98.69 97 THR A N 1
ATOM 729 C CA . THR A 1 97 ? 0.971 -4.284 -7.082 1.00 98.69 97 THR A CA 1
ATOM 730 C C . THR A 1 97 ? -0.301 -4.413 -6.242 1.00 98.69 97 THR A C 1
ATOM 732 O O . THR A 1 97 ? -0.588 -5.495 -5.744 1.00 98.69 97 THR A O 1
ATOM 735 N N . LEU A 1 98 ? -1.084 -3.336 -6.112 1.00 98.62 98 LEU A N 1
ATOM 736 C CA . LEU A 1 98 ? -2.340 -3.353 -5.354 1.00 98.62 98 LEU A CA 1
ATOM 737 C C . LEU A 1 98 ? -3.576 -3.649 -6.203 1.00 98.62 98 LEU A C 1
ATOM 739 O O . LEU A 1 98 ? -4.612 -3.971 -5.635 1.00 98.62 98 LEU A O 1
ATOM 743 N N . ALA A 1 99 ? -3.492 -3.568 -7.533 1.00 98.69 99 ALA A N 1
ATOM 744 C CA . ALA A 1 99 ? -4.650 -3.720 -8.416 1.00 98.69 99 ALA A CA 1
ATOM 745 C C . ALA A 1 99 ? -5.463 -5.015 -8.184 1.00 98.69 99 ALA A C 1
ATOM 747 O O . ALA A 1 99 ? -6.690 -4.913 -8.118 1.00 98.69 99 ALA A O 1
ATOM 748 N N . PRO A 1 100 ? -4.856 -6.208 -7.987 1.00 98.62 100 PRO A N 1
ATOM 749 C CA . PRO A 1 100 ? -5.626 -7.418 -7.689 1.00 98.62 100 PRO A CA 1
ATOM 750 C C . PRO A 1 100 ? -6.392 -7.320 -6.363 1.00 98.62 100 PRO A C 1
ATOM 752 O O . PRO A 1 100 ? -7.568 -7.673 -6.297 1.00 98.62 100 PRO A O 1
ATOM 755 N N . LEU A 1 101 ? -5.755 -6.774 -5.321 1.00 98.38 101 LEU A N 1
ATOM 756 C CA . LEU A 1 101 ? -6.379 -6.579 -4.012 1.00 98.38 101 LEU A CA 1
ATOM 757 C C . LEU A 1 101 ? -7.500 -5.531 -4.074 1.00 98.38 101 LEU A C 1
ATOM 759 O O . LEU A 1 101 ? -8.585 -5.765 -3.547 1.00 98.38 101 LEU A O 1
ATOM 763 N N . ALA A 1 102 ? -7.262 -4.410 -4.757 1.00 98.44 102 ALA A N 1
ATOM 764 C CA . ALA A 1 102 ? -8.257 -3.369 -5.007 1.00 98.44 102 ALA A CA 1
ATOM 765 C C . ALA A 1 102 ? -9.503 -3.940 -5.695 1.00 98.44 102 ALA A C 1
ATOM 767 O O . ALA A 1 102 ? -10.619 -3.725 -5.223 1.00 98.44 102 ALA A O 1
ATOM 768 N N . GLY A 1 103 ? -9.317 -4.748 -6.744 1.00 98.19 103 GLY A N 1
ATOM 769 C CA . GLY A 1 103 ? -10.412 -5.422 -7.443 1.00 98.19 103 GLY A CA 1
ATOM 770 C C . GLY A 1 103 ? -11.167 -6.413 -6.554 1.00 98.19 103 GLY A C 1
ATOM 771 O O . GLY A 1 103 ? -12.397 -6.374 -6.497 1.00 98.19 103 GLY A O 1
ATOM 772 N N . ALA A 1 104 ? -10.449 -7.255 -5.804 1.00 97.25 104 ALA A N 1
ATOM 773 C CA . ALA A 1 104 ? -11.051 -8.238 -4.901 1.00 97.25 104 ALA A CA 1
ATOM 774 C C . ALA A 1 104 ? -11.856 -7.591 -3.759 1.00 97.25 104 ALA A C 1
ATOM 776 O O . ALA A 1 104 ? -12.859 -8.149 -3.308 1.00 97.25 104 ALA A O 1
ATOM 777 N N . ARG A 1 105 ? -11.432 -6.409 -3.292 1.00 96.88 105 ARG A N 1
ATOM 778 C CA . ARG A 1 105 ? -12.085 -5.660 -2.205 1.00 96.88 105 ARG A CA 1
ATOM 779 C C . ARG A 1 105 ? -13.049 -4.579 -2.675 1.00 96.88 105 ARG A C 1
ATOM 781 O O . ARG A 1 105 ? -13.776 -4.046 -1.844 1.00 96.88 105 ARG A O 1
ATOM 788 N N . ARG A 1 106 ? -13.087 -4.286 -3.979 1.00 97.69 106 ARG A N 1
ATOM 789 C CA . ARG A 1 106 ? -13.827 -3.156 -4.569 1.00 97.69 106 ARG A CA 1
ATOM 790 C C . ARG A 1 106 ? -13.474 -1.828 -3.889 1.00 97.69 106 ARG A C 1
ATOM 792 O O . ARG A 1 106 ? -14.354 -1.038 -3.559 1.00 97.69 106 ARG A O 1
ATOM 799 N N . LEU A 1 107 ? -12.181 -1.625 -3.653 1.00 97.88 107 LEU A N 1
ATOM 800 C CA . LEU A 1 107 ? -11.640 -0.415 -3.042 1.00 97.88 107 LEU A CA 1
ATOM 801 C C . LEU A 1 107 ? -10.866 0.392 -4.075 1.00 97.88 107 LEU A C 1
ATOM 803 O O . LEU A 1 107 ? -10.134 -0.164 -4.892 1.00 97.88 107 LEU A O 1
ATOM 807 N N . GLU A 1 108 ? -10.992 1.709 -3.979 1.00 98.00 108 GLU A N 1
ATOM 808 C CA . GLU A 1 108 ? -10.142 2.642 -4.706 1.00 98.00 108 GLU A CA 1
ATOM 809 C C . GLU A 1 108 ? -8.759 2.734 -4.057 1.00 98.00 108 GLU A C 1
ATOM 811 O O . GLU A 1 108 ? -8.599 2.558 -2.846 1.00 98.00 108 GLU A O 1
ATOM 816 N N . VAL A 1 109 ? -7.749 3.028 -4.877 1.00 98.44 109 VAL A N 1
ATOM 817 C CA . VAL A 1 109 ? -6.375 3.228 -4.409 1.00 98.44 109 VAL A CA 1
ATOM 818 C C . VAL A 1 109 ? -6.072 4.720 -4.351 1.00 98.44 109 VAL A C 1
ATOM 820 O O . VAL A 1 109 ? -5.929 5.375 -5.387 1.00 98.44 109 VAL A O 1
ATOM 823 N N . THR A 1 110 ? -5.896 5.246 -3.142 1.00 98.62 110 THR A N 1
ATOM 824 C CA . THR A 1 110 ? -5.476 6.632 -2.921 1.00 98.62 110 THR A CA 1
ATOM 825 C C . THR A 1 110 ? -4.013 6.801 -3.328 1.00 98.62 110 THR A C 1
ATOM 827 O O . THR A 1 110 ? -3.137 6.029 -2.927 1.00 98.62 110 THR A O 1
ATOM 830 N N . ARG A 1 111 ? -3.735 7.809 -4.159 1.00 98.44 111 ARG A N 1
ATOM 831 C CA . ARG A 1 111 ? -2.410 8.027 -4.753 1.00 98.44 111 ARG A CA 1
ATOM 832 C C . ARG A 1 111 ? -1.716 9.204 -4.085 1.00 98.44 111 ARG A C 1
ATOM 834 O O . ARG A 1 111 ? -2.166 10.330 -4.244 1.00 98.44 111 ARG A O 1
ATOM 841 N N . ILE A 1 112 ? -0.613 8.943 -3.394 1.00 98.19 112 ILE A N 1
ATOM 842 C CA . ILE A 1 112 ? 0.164 9.960 -2.672 1.00 98.19 112 ILE A CA 1
ATOM 843 C C . ILE A 1 112 ? 1.635 9.752 -3.021 1.00 98.19 112 ILE A C 1
ATOM 845 O O . ILE A 1 112 ? 2.134 8.630 -2.921 1.00 98.19 112 ILE A O 1
ATOM 849 N N . MET A 1 113 ? 2.322 10.790 -3.499 1.00 96.44 113 MET A N 1
ATOM 850 C CA . MET A 1 113 ? 3.738 10.683 -3.874 1.00 96.44 113 MET A CA 1
ATOM 851 C C . MET A 1 113 ? 4.659 10.895 -2.673 1.00 96.44 113 MET A C 1
ATOM 853 O O . MET A 1 113 ? 5.626 10.152 -2.514 1.00 96.44 113 MET A O 1
ATOM 857 N N . ASP A 1 114 ? 4.353 11.910 -1.871 1.00 97.75 114 ASP A N 1
ATOM 858 C CA . ASP A 1 114 ? 5.184 12.347 -0.761 1.00 97.75 114 ASP A CA 1
ATOM 859 C C . ASP A 1 114 ? 5.075 11.400 0.444 1.00 97.75 114 ASP A C 1
ATOM 861 O O . ASP A 1 114 ? 4.007 10.858 0.735 1.00 97.75 114 ASP A O 1
ATOM 865 N N . VAL A 1 115 ? 6.201 11.145 1.112 1.00 97.00 115 VAL A N 1
ATOM 866 C CA . VAL A 1 115 ? 6.260 10.188 2.228 1.00 97.00 115 VAL A CA 1
ATOM 867 C C . VAL A 1 115 ? 5.652 10.779 3.497 1.00 97.00 115 VAL A C 1
ATOM 869 O O . VAL A 1 115 ? 4.972 10.051 4.219 1.00 97.00 115 VAL A O 1
ATOM 872 N N . ASP A 1 116 ? 5.833 12.073 3.752 1.00 97.62 116 ASP A N 1
ATOM 873 C CA . ASP A 1 116 ? 5.277 12.722 4.940 1.00 97.62 116 ASP A CA 1
ATOM 874 C C . ASP A 1 116 ? 3.752 12.823 4.820 1.00 97.62 116 ASP A C 1
ATOM 876 O O . ASP A 1 116 ? 3.032 12.530 5.777 1.00 97.62 116 ASP A O 1
ATOM 880 N N . GLU A 1 117 ? 3.237 13.106 3.619 1.00 98.38 117 GLU A N 1
ATOM 881 C CA . GLU A 1 117 ? 1.799 13.032 3.327 1.00 98.38 117 GLU A CA 1
ATOM 882 C C . GLU A 1 117 ? 1.240 11.608 3.490 1.00 98.38 117 GLU A C 1
ATOM 884 O O . GLU A 1 117 ? 0.139 11.431 4.016 1.00 98.38 117 GLU A O 1
ATOM 889 N N . GLN A 1 118 ? 1.986 10.574 3.078 1.00 98.12 118 GLN A N 1
ATOM 890 C CA . GLN A 1 118 ? 1.590 9.178 3.306 1.00 98.12 118 GLN A CA 1
ATOM 891 C C . GLN A 1 118 ? 1.519 8.851 4.801 1.00 98.12 118 GLN A C 1
ATOM 893 O O . GLN A 1 118 ? 0.564 8.206 5.235 1.00 98.12 118 GLN A O 1
ATOM 898 N N . ILE A 1 119 ? 2.503 9.293 5.591 1.00 98.19 119 ILE A N 1
ATOM 899 C CA . ILE A 1 119 ? 2.518 9.103 7.048 1.00 98.19 119 ILE A CA 1
ATOM 900 C C . ILE A 1 119 ? 1.318 9.810 7.674 1.00 98.19 119 ILE A C 1
ATOM 902 O O . ILE A 1 119 ? 0.576 9.184 8.430 1.00 98.19 119 ILE A O 1
ATOM 906 N N . ALA A 1 120 ? 1.088 11.077 7.326 1.00 98.12 120 ALA A N 1
ATOM 907 C CA . ALA A 1 120 ? -0.042 11.848 7.832 1.00 98.12 120 ALA A CA 1
ATOM 908 C C . ALA A 1 120 ? -1.380 11.160 7.516 1.00 98.12 120 ALA A C 1
ATOM 910 O O . ALA A 1 120 ? -2.196 10.972 8.415 1.00 98.12 120 ALA A O 1
ATOM 911 N N . ALA A 1 121 ? -1.570 10.698 6.276 1.00 98.06 121 ALA A N 1
ATOM 912 C CA . ALA A 1 121 ? -2.782 9.990 5.869 1.00 98.06 121 ALA A CA 1
ATOM 913 C C . ALA A 1 121 ? -2.992 8.675 6.636 1.00 98.06 121 ALA A C 1
ATOM 915 O O . ALA A 1 121 ? -4.124 8.328 6.961 1.00 98.06 121 ALA A O 1
ATOM 916 N N . LEU A 1 122 ? -1.917 7.938 6.931 1.00 97.44 122 LEU A N 1
ATOM 917 C CA . LEU A 1 122 ? -1.986 6.695 7.701 1.00 97.44 122 LEU A CA 1
ATOM 918 C C . LEU A 1 122 ? -2.270 6.938 9.191 1.00 97.44 122 LEU A C 1
ATOM 920 O O . LEU A 1 122 ? -2.979 6.142 9.808 1.00 97.44 122 LEU A O 1
ATOM 924 N N . LEU A 1 123 ? -1.732 8.016 9.765 1.00 96.12 123 LEU A N 1
ATOM 925 C CA . LEU A 1 123 ? -1.966 8.406 11.159 1.00 96.12 123 LEU A CA 1
ATOM 926 C C . LEU A 1 123 ? -3.364 8.999 11.384 1.00 96.12 123 LEU A C 1
ATOM 928 O O . LEU A 1 123 ? -3.887 8.891 12.488 1.00 96.12 123 LEU A O 1
ATOM 932 N N . ASP A 1 124 ? -3.979 9.585 10.358 1.00 97.00 124 ASP A N 1
ATOM 933 C CA . ASP A 1 124 ? -5.345 10.125 10.424 1.00 97.00 124 ASP A CA 1
ATOM 934 C C . ASP A 1 124 ? -6.434 9.041 10.275 1.00 97.00 124 ASP A C 1
ATOM 936 O O . ASP A 1 124 ? -7.628 9.309 10.415 1.00 97.00 124 ASP A O 1
ATOM 940 N N . LEU A 1 125 ? -6.049 7.785 10.009 1.00 96.62 125 LEU A N 1
ATOM 941 C CA . LEU A 1 125 ? -7.013 6.707 9.814 1.00 96.62 125 LEU A CA 1
ATOM 942 C C . LEU A 1 125 ? -7.871 6.461 11.069 1.00 96.62 125 LEU A C 1
ATOM 944 O O . LEU A 1 125 ? -7.342 6.367 12.181 1.00 96.62 125 LEU A O 1
ATOM 948 N N . PRO A 1 126 ? -9.189 6.236 10.904 1.00 95.56 126 PRO A N 1
ATOM 949 C CA . PRO A 1 126 ? -10.062 5.885 12.015 1.00 95.56 126 PRO A CA 1
ATOM 950 C C . PRO A 1 126 ? -9.612 4.603 12.718 1.00 95.56 126 PRO A C 1
ATOM 952 O O . PRO A 1 126 ? -9.164 3.651 12.073 1.00 95.56 126 PRO A O 1
ATOM 955 N N . ALA A 1 127 ? -9.821 4.543 14.032 1.00 93.94 127 ALA A N 1
ATOM 956 C CA . ALA A 1 127 ? -9.626 3.339 14.832 1.00 93.94 127 ALA A CA 1
ATOM 957 C C . ALA A 1 127 ? -10.338 2.120 14.202 1.00 93.94 127 ALA A C 1
ATOM 959 O O . ALA A 1 127 ? -11.458 2.242 13.704 1.00 93.94 127 ALA A O 1
ATOM 960 N N . GLY A 1 128 ? -9.668 0.963 14.181 1.00 92.75 128 GLY A N 1
ATOM 961 C CA . GLY A 1 128 ? -10.174 -0.258 13.537 1.00 92.75 128 GLY A CA 1
ATOM 962 C C . GLY A 1 128 ? -9.913 -0.335 12.027 1.00 92.75 128 GLY A C 1
ATOM 963 O O . GLY A 1 128 ? -10.254 -1.328 11.380 1.00 92.75 128 GLY A O 1
ATOM 964 N N . SER A 1 129 ? -9.291 0.692 11.437 1.00 96.19 129 SER A N 1
ATOM 965 C CA . SER A 1 129 ? -8.886 0.659 10.031 1.00 96.19 129 SER A CA 1
ATOM 966 C C . SER A 1 129 ? -7.772 -0.350 9.780 1.00 96.19 129 SER A C 1
ATOM 968 O O . SER A 1 129 ? -6.845 -0.497 10.575 1.00 96.19 129 SER A O 1
ATOM 970 N N . THR A 1 130 ? -7.833 -0.994 8.618 1.00 97.81 130 THR A N 1
ATOM 971 C CA . THR A 1 130 ? -6.751 -1.824 8.094 1.00 97.81 130 THR A CA 1
ATOM 972 C C . THR A 1 130 ? -6.351 -1.293 6.726 1.00 97.81 130 THR A C 1
ATOM 974 O O . THR A 1 130 ? -7.144 -1.333 5.783 1.00 97.81 130 THR A O 1
ATOM 977 N N . ALA A 1 131 ? -5.136 -0.767 6.618 1.00 98.31 131 ALA A N 1
ATOM 978 C CA . ALA A 1 131 ? -4.629 -0.146 5.404 1.00 98.31 131 ALA A CA 1
ATOM 979 C C . ALA A 1 131 ? -3.503 -0.964 4.773 1.00 98.31 131 ALA A C 1
ATOM 981 O O . ALA A 1 131 ? -2.705 -1.578 5.479 1.00 98.31 131 ALA A O 1
ATOM 982 N N . VAL A 1 132 ? -3.404 -0.928 3.444 1.00 98.69 132 VAL A N 1
ATOM 983 C CA . VAL A 1 132 ? -2.243 -1.449 2.707 1.00 98.69 132 VAL A CA 1
ATOM 984 C C . VAL A 1 132 ? -1.631 -0.324 1.887 1.00 98.69 132 VAL A C 1
ATOM 986 O O . VAL A 1 132 ? -2.340 0.322 1.115 1.00 98.69 132 VAL A O 1
ATOM 989 N N . LEU A 1 133 ? -0.323 -0.100 2.024 1.00 98.69 133 LEU A N 1
ATOM 990 C CA . LEU A 1 133 ? 0.410 0.901 1.253 1.00 98.69 133 LEU A CA 1
ATOM 991 C C . LEU A 1 133 ? 1.522 0.255 0.425 1.00 98.69 133 LEU A C 1
ATOM 993 O O . LEU A 1 133 ? 2.430 -0.367 0.976 1.00 98.69 133 LEU A O 1
ATOM 997 N N . ALA A 1 134 ? 1.476 0.444 -0.899 1.00 98.56 134 ALA A N 1
ATOM 998 C CA . ALA A 1 134 ? 2.546 0.034 -1.808 1.00 98.56 134 ALA A CA 1
ATOM 999 C C . ALA A 1 134 ? 3.531 1.176 -2.105 1.00 98.56 134 ALA A C 1
ATOM 1001 O O . ALA A 1 134 ? 3.196 2.147 -2.792 1.00 98.56 134 ALA A O 1
ATOM 1002 N N . GLY A 1 135 ? 4.760 1.028 -1.612 1.00 96.69 135 GLY A N 1
ATOM 1003 C CA . GLY A 1 135 ? 5.861 1.978 -1.753 1.00 96.69 135 GLY A CA 1
ATOM 1004 C C . GLY A 1 135 ? 7.059 1.428 -2.534 1.00 96.69 135 GLY A C 1
ATOM 1005 O O . GLY A 1 135 ? 6.969 0.470 -3.310 1.00 96.69 135 GLY A O 1
ATOM 1006 N N . HIS A 1 136 ? 8.217 2.047 -2.324 1.00 97.12 136 HIS A N 1
ATOM 1007 C CA . HIS A 1 136 ? 9.485 1.746 -2.995 1.00 97.12 136 HIS A CA 1
ATOM 1008 C C . HIS A 1 136 ? 10.535 1.271 -1.994 1.00 97.12 136 HIS A C 1
ATOM 1010 O O . HIS A 1 136 ? 10.356 1.398 -0.788 1.00 97.12 136 HIS A O 1
ATOM 1016 N N . SER A 1 137 ? 11.664 0.757 -2.487 1.00 92.38 137 SER A N 1
ATOM 1017 C CA . SER A 1 137 ? 12.758 0.287 -1.622 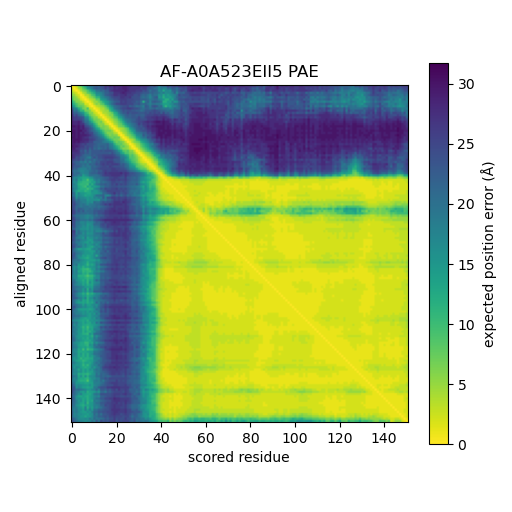1.00 92.38 137 SER A CA 1
ATOM 1018 C C . SER A 1 137 ? 13.289 1.356 -0.664 1.00 92.38 137 SER A C 1
ATOM 1020 O O . SER A 1 137 ? 13.782 1.016 0.400 1.00 92.38 137 SER A O 1
ATOM 1022 N N . ASN A 1 138 ? 13.224 2.629 -1.056 1.00 90.62 138 ASN A N 1
ATOM 1023 C CA . ASN A 1 138 ? 13.669 3.765 -0.254 1.00 90.62 138 ASN A CA 1
ATOM 1024 C C . ASN A 1 138 ? 12.546 4.367 0.604 1.00 90.62 138 ASN A C 1
ATOM 1026 O O . ASN A 1 138 ? 12.837 4.889 1.672 1.00 90.62 138 ASN A O 1
ATOM 1030 N N . THR A 1 139 ? 11.282 4.296 0.167 1.00 94.88 139 THR A N 1
ATOM 1031 C CA . THR A 1 139 ? 10.170 4.900 0.918 1.00 94.88 139 THR A CA 1
ATOM 1032 C C . THR A 1 139 ? 9.588 3.967 1.967 1.00 94.88 139 THR A C 1
ATOM 1034 O O . THR A 1 139 ? 9.178 4.447 3.013 1.00 94.88 139 THR A O 1
ATOM 1037 N N . VAL A 1 140 ? 9.585 2.646 1.746 1.00 96.50 140 VAL A N 1
ATOM 1038 C CA . VAL A 1 140 ? 9.068 1.695 2.744 1.00 96.50 140 VAL A CA 1
ATOM 1039 C C . VAL A 1 140 ? 9.823 1.826 4.073 1.00 96.50 140 VAL A C 1
ATOM 1041 O O . VAL A 1 140 ? 9.148 2.087 5.059 1.00 96.50 140 VAL A O 1
ATOM 1044 N N . PRO A 1 141 ? 11.171 1.769 4.133 1.00 96.31 141 PRO A N 1
ATOM 1045 C CA . PRO A 1 141 ? 11.918 2.019 5.371 1.00 96.31 141 PRO A CA 1
ATOM 1046 C C . PRO A 1 141 ? 11.567 3.343 6.064 1.00 96.31 141 PRO A C 1
ATOM 1048 O O . PRO A 1 141 ? 11.381 3.370 7.277 1.00 96.31 141 PRO A O 1
ATOM 1051 N N . ALA A 1 142 ? 11.433 4.427 5.293 1.00 95.75 142 ALA A N 1
ATOM 1052 C CA . ALA A 1 142 ? 11.084 5.744 5.822 1.00 95.75 142 ALA A CA 1
ATOM 1053 C C . ALA A 1 142 ? 9.674 5.765 6.434 1.00 95.75 142 ALA A C 1
ATOM 1055 O O . ALA A 1 142 ? 9.488 6.313 7.516 1.00 95.75 142 ALA A O 1
ATOM 1056 N N . LEU A 1 143 ? 8.703 5.105 5.794 1.00 96.62 143 LEU A N 1
ATOM 1057 C CA . LEU A 1 143 ? 7.351 4.937 6.331 1.00 96.62 143 LEU A CA 1
ATOM 1058 C C . LEU A 1 143 ? 7.355 4.141 7.638 1.00 96.62 143 LEU A C 1
ATOM 1060 O O . LEU A 1 143 ? 6.658 4.518 8.575 1.00 96.62 143 LEU A O 1
ATOM 1064 N N . VAL A 1 144 ? 8.150 3.066 7.730 1.00 96.88 144 VAL A N 1
ATOM 1065 C CA . VAL A 1 144 ? 8.277 2.305 8.985 1.00 96.88 144 VAL A CA 1
ATOM 1066 C C . VAL A 1 144 ? 8.790 3.201 10.104 1.00 96.88 144 VAL A C 1
ATOM 1068 O O . VAL A 1 144 ? 8.180 3.249 11.170 1.00 96.88 144 VAL A O 1
ATOM 1071 N N . ALA A 1 145 ? 9.875 3.933 9.846 1.00 95.56 145 ALA A N 1
ATOM 1072 C CA . ALA A 1 145 ? 10.479 4.831 10.822 1.00 95.56 145 ALA A CA 1
ATOM 1073 C C . ALA A 1 145 ? 9.513 5.951 11.247 1.00 95.56 145 ALA A C 1
ATOM 1075 O O . ALA A 1 145 ? 9.346 6.199 12.440 1.00 95.56 145 ALA A O 1
ATOM 1076 N N . GLY A 1 146 ? 8.827 6.582 10.291 1.00 94.50 146 GLY A N 1
ATOM 1077 C CA . GLY A 1 146 ? 7.856 7.649 10.551 1.00 94.50 146 GLY A CA 1
ATOM 1078 C C . GLY A 1 146 ? 6.621 7.193 11.333 1.00 94.50 146 GLY A C 1
ATOM 1079 O O . GLY A 1 146 ? 6.030 7.979 12.068 1.00 94.50 146 GLY A O 1
ATOM 1080 N N . LEU A 1 147 ? 6.267 5.909 11.240 1.00 94.94 147 LEU A N 1
ATOM 1081 C CA . LEU A 1 147 ? 5.206 5.279 12.032 1.00 94.94 147 LEU A CA 1
ATOM 1082 C C . LEU A 1 147 ? 5.701 4.720 13.381 1.00 94.94 147 LEU A C 1
ATOM 1084 O O . LEU A 1 147 ? 4.938 4.063 14.091 1.00 94.94 147 LEU A O 1
ATOM 1088 N N . GLY A 1 148 ? 6.962 4.974 13.746 1.00 93.88 148 GLY A N 1
ATOM 1089 C CA . GLY A 1 148 ? 7.552 4.579 15.028 1.00 93.88 148 GLY A CA 1
ATOM 1090 C C . GLY A 1 148 ? 8.135 3.163 15.070 1.00 93.88 148 GLY A C 1
ATOM 1091 O O . GLY A 1 148 ? 8.394 2.647 16.157 1.00 93.88 148 GLY A O 1
ATOM 1092 N N . GLY A 1 149 ? 8.325 2.518 13.917 1.00 91.12 149 GLY A N 1
ATOM 1093 C CA . GLY A 1 149 ? 8.972 1.210 13.798 1.00 91.12 149 GLY A CA 1
ATOM 1094 C C . GLY A 1 149 ? 10.466 1.286 13.465 1.00 91.12 149 GLY A C 1
ATOM 1095 O O . GLY A 1 149 ? 11.035 2.356 13.257 1.00 91.12 149 GLY A O 1
ATOM 1096 N N . THR A 1 150 ? 11.100 0.118 13.361 1.00 85.12 150 THR A N 1
ATOM 1097 C CA . THR A 1 150 ? 12.495 -0.058 12.925 1.00 85.12 150 THR A CA 1
ATOM 1098 C C . THR A 1 150 ? 12.586 -1.181 11.883 1.00 85.12 150 THR A C 1
ATOM 1100 O O . THR A 1 150 ? 11.752 -2.089 11.882 1.00 85.12 150 THR A O 1
ATOM 1103 N N . VAL A 1 151 ? 13.564 -1.101 10.970 1.00 72.62 151 VAL A N 1
ATOM 1104 C CA . VAL A 1 151 ? 13.800 -2.061 9.867 1.00 72.62 151 VAL A CA 1
ATOM 1105 C C . VAL A 1 151 ? 15.239 -2.536 9.810 1.00 72.62 151 VAL A C 1
ATOM 1107 O O . VAL A 1 151 ? 16.122 -1.766 10.249 1.00 72.62 151 VAL A O 1
#

pLDDT: mean 81.67, std 24.61, range [27.28, 98.75]

Sequence (151 aa):
MLPVFRVRFALLLAALTLAGTALSGAVAPAGELPPAPPGTETVTIFLVRHAEKSKDDPRDPPLTAGGRQRAERLAELLAHEKITHLFSTPLKRTQQTLAPLAGARRLEVTRIMDVDEQIAALLDLPAGSTAVLAGHSNTVPALVAGLGGTV